Protein AF-A0A6A3MTQ9-F1 (afdb_monomer)

Mean predicted aligned error: 10.76 Å

Radius of gyration: 21.02 Å; Cα contacts (8 Å, |Δi|>4): 54; chains: 1; bounding box: 55×42×50 Å

Foldseek 3Di:
DWDDDPNDIDDDPVVVVVVDPVLVCLVPPVCVPPVPVSVVCNVVVVDDPDCVLVVVLVVVLCVQVPPPPHPDDPVRSVVVSVCVSCVVVVVVVVVVVVVD

Structure (mmCIF, N/CA/C/O backbone):
data_AF-A0A6A3MTQ9-F1
#
_entry.id   AF-A0A6A3MTQ9-F1
#
loop_
_atom_site.group_PDB
_atom_site.id
_atom_site.type_symbol
_atom_site.label_atom_id
_atom_site.label_alt_id
_atom_site.label_comp_id
_atom_site.label_asym_id
_atom_site.label_entity_id
_atom_site.label_seq_id
_atom_site.pdbx_PDB_ins_code
_atom_site.Cartn_x
_atom_site.Cartn_y
_atom_site.Cartn_z
_atom_site.occupancy
_atom_site.B_iso_or_equiv
_atom_site.auth_seq_id
_atom_site.auth_comp_id
_atom_site.auth_asym_id
_atom_site.auth_atom_id
_atom_site.pdbx_PDB_model_num
ATOM 1 N N . MET A 1 1 ? -24.954 -8.487 1.166 1.00 72.56 1 MET A N 1
ATOM 2 C CA .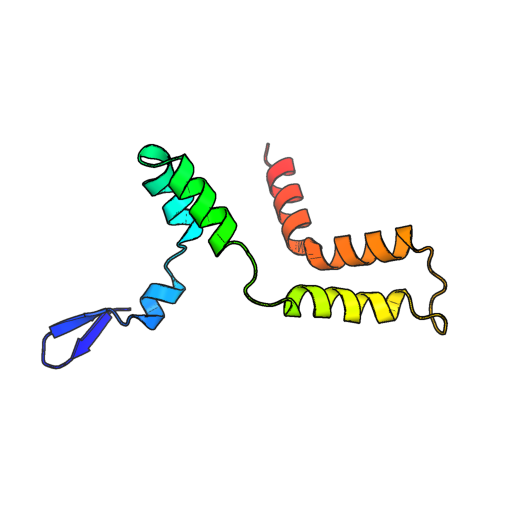 MET A 1 1 ? -24.222 -8.648 2.444 1.00 72.56 1 MET A CA 1
ATOM 3 C C . MET A 1 1 ? -25.006 -9.423 3.498 1.00 72.56 1 MET A C 1
ATOM 5 O O . MET A 1 1 ? -24.451 -10.354 4.063 1.00 72.56 1 MET A O 1
ATOM 9 N N . LEU A 1 2 ? -26.267 -9.080 3.770 1.00 83.69 2 LEU A N 1
ATOM 10 C CA . LEU A 1 2 ? -27.102 -9.819 4.723 1.00 83.69 2 LEU A CA 1
ATOM 11 C C . LEU A 1 2 ? -27.751 -11.042 4.059 1.00 83.69 2 LEU A C 1
ATOM 13 O O . LEU A 1 2 ? -28.180 -10.977 2.908 1.00 83.69 2 LEU A O 1
ATOM 17 N N . VAL A 1 3 ? -27.812 -12.154 4.783 1.00 85.94 3 VAL A N 1
ATOM 18 C CA . VAL A 1 3 ? -28.420 -13.422 4.372 1.00 85.94 3 VAL A CA 1
ATOM 19 C C . VAL A 1 3 ? -29.382 -13.852 5.473 1.00 85.94 3 VAL A C 1
ATOM 21 O O . VAL A 1 3 ? -29.066 -13.733 6.653 1.00 85.94 3 VAL A O 1
ATOM 24 N N . ARG A 1 4 ? -30.565 -14.353 5.114 1.00 85.50 4 ARG A N 1
ATOM 25 C CA . ARG A 1 4 ? -31.473 -14.982 6.081 1.00 85.50 4 ARG A CA 1
ATOM 26 C C . ARG A 1 4 ? -31.194 -16.479 6.151 1.00 85.50 4 ARG A C 1
ATOM 28 O O . ARG A 1 4 ? -31.279 -17.164 5.135 1.00 85.50 4 ARG A O 1
ATOM 35 N N . ARG A 1 5 ? -30.895 -16.985 7.349 1.00 80.06 5 ARG A N 1
ATOM 36 C CA . ARG A 1 5 ? -30.849 -18.421 7.663 1.00 80.06 5 ARG A CA 1
ATOM 37 C C . ARG A 1 5 ? -31.690 -18.676 8.908 1.00 80.06 5 ARG A C 1
ATOM 39 O O . ARG A 1 5 ? -31.492 -18.017 9.921 1.00 80.06 5 ARG A O 1
ATOM 46 N N . ASN A 1 6 ? -32.632 -19.614 8.820 1.00 81.94 6 ASN A N 1
ATOM 47 C CA . ASN A 1 6 ? -33.500 -20.029 9.931 1.00 81.94 6 ASN A CA 1
ATOM 48 C C . ASN A 1 6 ? -34.194 -18.855 10.654 1.00 81.94 6 ASN A C 1
ATOM 50 O O . ASN A 1 6 ? -34.231 -18.801 11.876 1.00 81.94 6 ASN A O 1
ATOM 54 N N . GLY A 1 7 ? -34.692 -17.870 9.898 1.00 88.00 7 GLY A N 1
ATOM 55 C CA . GLY A 1 7 ? -35.357 -16.684 10.457 1.00 88.00 7 GLY A CA 1
ATOM 56 C C . GLY A 1 7 ? -34.418 -15.609 11.021 1.00 88.00 7 GLY A C 1
ATOM 57 O O . GLY A 1 7 ? -34.867 -14.492 11.265 1.00 88.00 7 GLY A O 1
ATOM 58 N N . VAL A 1 8 ? -33.116 -15.884 11.141 1.00 83.94 8 VAL A N 1
ATOM 59 C CA . VAL A 1 8 ? -32.109 -14.927 11.618 1.00 83.94 8 VAL A CA 1
ATOM 60 C C . VAL A 1 8 ? -31.407 -14.271 10.432 1.00 83.94 8 VAL A C 1
ATOM 62 O O . VAL A 1 8 ? -30.977 -14.935 9.483 1.00 83.94 8 VAL A O 1
ATOM 65 N N . VAL A 1 9 ? -31.288 -12.945 10.477 1.00 88.69 9 VAL A N 1
ATOM 66 C CA . 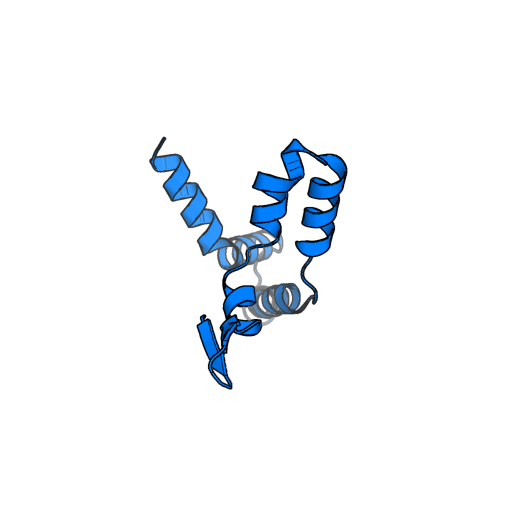VAL A 1 9 ? -30.499 -12.187 9.503 1.00 88.69 9 VAL A CA 1
ATOM 67 C C . VAL A 1 9 ? -29.041 -12.200 9.958 1.00 88.69 9 VAL A C 1
ATOM 69 O O . VAL A 1 9 ? -28.722 -11.725 11.043 1.00 88.69 9 VAL A O 1
ATOM 72 N N . CYS A 1 10 ? -28.156 -12.753 9.138 1.00 87.19 10 CYS A N 1
ATOM 73 C CA . CYS A 1 10 ? -26.725 -12.860 9.403 1.00 87.19 10 CYS A CA 1
ATOM 74 C C . CYS A 1 10 ? -25.910 -12.201 8.284 1.00 87.19 10 CYS A C 1
ATOM 76 O O . CYS A 1 10 ? -26.343 -12.121 7.134 1.00 87.19 10 CYS A O 1
ATOM 78 N N . TRP A 1 11 ? -24.716 -11.714 8.614 1.00 84.62 11 TRP A N 1
ATOM 79 C CA . TRP A 1 11 ? -23.783 -11.169 7.631 1.00 84.62 11 TRP A CA 1
ATOM 80 C C . TRP A 1 11 ? -23.042 -12.301 6.919 1.00 84.62 11 TRP A C 1
ATOM 82 O O . TRP A 1 11 ? -22.524 -13.219 7.554 1.00 84.62 11 TRP A O 1
ATOM 92 N N . ARG A 1 12 ? -22.960 -12.233 5.589 1.00 84.94 12 ARG A N 1
ATOM 93 C CA . ARG A 1 12 ? -22.064 -13.092 4.814 1.00 84.94 12 ARG A CA 1
ATOM 94 C C . ARG A 1 12 ? -20.639 -12.578 4.989 1.00 84.94 12 ARG A C 1
ATOM 96 O O . ARG A 1 12 ? -20.315 -11.523 4.455 1.00 84.94 12 ARG A O 1
ATOM 103 N N . VAL A 1 13 ? -19.816 -13.345 5.701 1.00 80.06 13 VAL A N 1
ATOM 104 C CA . 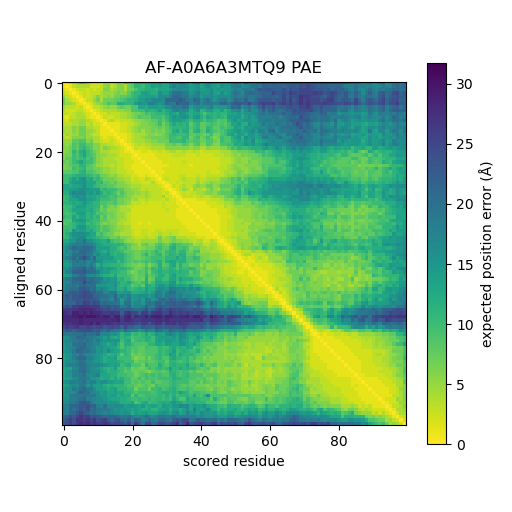VAL A 1 13 ? -18.437 -12.973 6.055 1.00 80.06 13 VAL A CA 1
ATOM 105 C C . VAL A 1 13 ? -17.617 -12.586 4.825 1.00 80.06 13 VAL A C 1
ATOM 107 O O . VAL A 1 13 ? -17.064 -11.499 4.812 1.00 80.06 13 VAL A O 1
ATOM 110 N N . GLU A 1 14 ? -17.622 -13.397 3.763 1.00 80.19 14 GLU A N 1
ATOM 111 C CA . GLU A 1 14 ? -16.880 -13.101 2.522 1.00 80.19 14 GLU A CA 1
ATOM 112 C C . GLU A 1 14 ? -17.261 -11.742 1.922 1.00 80.19 14 GLU A C 1
ATOM 114 O O . GLU A 1 14 ? -16.397 -10.916 1.652 1.00 80.19 14 GLU A O 1
ATOM 119 N N . ALA A 1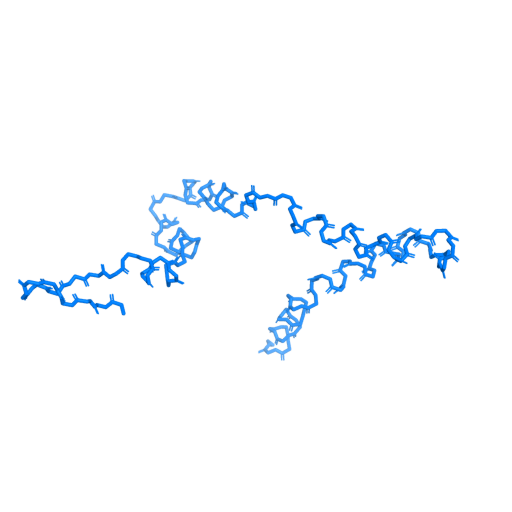 15 ? -18.563 -11.466 1.805 1.00 81.56 15 ALA A N 1
ATOM 120 C CA . ALA A 1 15 ? -19.042 -10.202 1.250 1.00 81.56 15 ALA A CA 1
ATOM 121 C C . ALA A 1 15 ? -18.709 -9.007 2.150 1.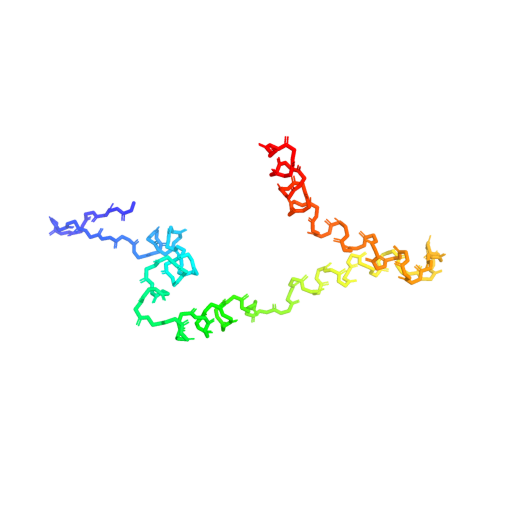00 81.56 15 ALA A C 1
ATOM 123 O O . ALA A 1 15 ? -18.530 -7.901 1.652 1.00 81.56 15 ALA A O 1
ATOM 124 N N . VAL A 1 16 ? -18.646 -9.205 3.470 1.00 81.00 16 VAL A N 1
ATOM 125 C CA . VAL A 1 16 ? -18.184 -8.167 4.399 1.00 81.00 16 VAL A CA 1
ATOM 126 C C . VAL A 1 16 ? -16.685 -7.942 4.228 1.00 81.00 16 VAL A C 1
ATOM 128 O O . VAL A 1 16 ? -16.270 -6.799 4.097 1.00 81.00 16 VAL A O 1
ATOM 131 N N . CYS A 1 17 ? -15.882 -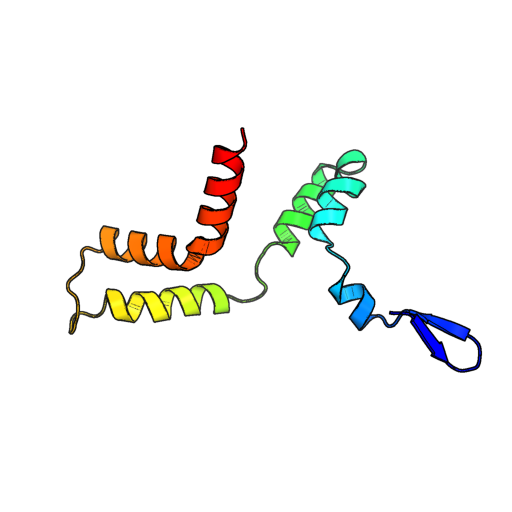9.005 4.160 1.00 78.12 17 CYS A N 1
ATOM 132 C CA . CYS A 1 17 ? -14.436 -8.912 3.972 1.00 78.12 17 CYS A CA 1
ATOM 133 C C . CYS A 1 17 ? -14.050 -8.196 2.670 1.00 78.12 17 CYS A C 1
ATOM 135 O O . CYS A 1 17 ? -13.090 -7.436 2.680 1.00 78.12 17 CYS A O 1
ATOM 137 N N . GLU A 1 18 ? -14.817 -8.359 1.589 1.00 81.19 18 GLU A N 1
ATOM 138 C CA . GLU A 1 18 ? -14.601 -7.617 0.334 1.00 81.19 18 GLU A CA 1
ATOM 139 C C . GLU A 1 18 ? -14.776 -6.096 0.471 1.00 81.19 18 GLU A C 1
ATOM 141 O O . GLU A 1 18 ? -14.236 -5.342 -0.332 1.00 81.19 18 GLU A O 1
ATOM 146 N N . HIS A 1 19 ? -15.521 -5.635 1.478 1.00 83.06 19 HIS A N 1
ATOM 147 C CA . HIS A 1 19 ? -15.801 -4.213 1.698 1.00 83.06 19 HIS A CA 1
ATOM 148 C C . HIS A 1 19 ? -15.052 -3.634 2.902 1.00 83.06 19 HIS A C 1
ATOM 150 O O . HIS A 1 19 ? -15.124 -2.431 3.150 1.00 83.06 19 HIS A O 1
ATOM 156 N N . VAL A 1 20 ? -14.354 -4.471 3.672 1.00 84.06 20 VAL A N 1
ATOM 157 C CA . VAL A 1 20 ? -13.561 -4.024 4.816 1.00 84.06 20 VAL A CA 1
ATOM 158 C C . VAL A 1 20 ? -12.152 -3.706 4.338 1.00 84.06 20 VAL A C 1
ATOM 160 O O . VAL A 1 20 ? -11.322 -4.593 4.153 1.00 84.06 20 VAL A O 1
ATOM 163 N N . ASP A 1 21 ? -11.860 -2.415 4.207 1.00 88.69 21 ASP A N 1
ATOM 164 C CA . ASP A 1 21 ? -10.486 -1.945 4.073 1.00 88.69 21 ASP A CA 1
ATOM 165 C C . ASP A 1 21 ? -9.845 -1.830 5.464 1.00 88.69 21 ASP A C 1
ATOM 167 O O . ASP A 1 21 ? -9.982 -0.834 6.183 1.00 88.69 21 ASP A O 1
ATOM 171 N N . ILE A 1 22 ? -9.142 -2.893 5.856 1.00 87.50 22 ILE A N 1
ATOM 172 C CA . ILE A 1 22 ? -8.458 -2.965 7.149 1.00 87.50 22 ILE A CA 1
ATOM 173 C C . ILE A 1 22 ? -7.342 -1.918 7.277 1.00 87.50 22 ILE A C 1
ATOM 175 O O . ILE A 1 22 ? -7.096 -1.413 8.375 1.00 87.50 22 ILE A O 1
ATOM 179 N N . LEU A 1 23 ? -6.681 -1.552 6.174 1.00 90.12 23 LEU A N 1
ATOM 180 C CA . LEU A 1 23 ? -5.615 -0.549 6.182 1.00 90.12 23 LEU A CA 1
ATOM 181 C C . LEU A 1 23 ? -6.199 0.845 6.413 1.00 90.12 23 LEU A C 1
ATOM 183 O O . LEU A 1 23 ? -5.651 1.611 7.214 1.00 90.12 23 LEU A O 1
ATOM 187 N N . CYS A 1 24 ? -7.331 1.141 5.773 1.00 90.69 24 CYS A N 1
ATOM 188 C CA . CYS A 1 24 ? -8.101 2.359 5.996 1.00 90.69 24 CYS A CA 1
ATOM 189 C C . CYS A 1 24 ? -8.599 2.445 7.446 1.00 90.69 24 CYS A C 1
ATOM 191 O O . CYS A 1 24 ? -8.381 3.455 8.118 1.00 90.69 24 CYS A O 1
ATOM 193 N N . TRP A 1 25 ? -9.135 1.349 7.994 1.00 91.12 25 TRP A N 1
ATOM 194 C CA . TRP A 1 25 ? -9.563 1.305 9.394 1.00 91.12 25 TRP A CA 1
ATOM 195 C C . TRP A 1 25 ? -8.412 1.580 10.375 1.00 91.12 25 TRP A C 1
ATOM 197 O O . TRP A 1 25 ? -8.563 2.386 11.300 1.00 91.12 25 TRP A O 1
ATOM 207 N N . PHE A 1 26 ? -7.233 0.979 10.163 1.00 90.75 26 PHE A N 1
ATOM 208 C CA . PHE A 1 26 ? -6.060 1.279 10.990 1.00 90.75 26 PHE A CA 1
ATOM 209 C C . PHE A 1 26 ? -5.617 2.741 10.854 1.00 90.75 26 PHE A C 1
ATOM 211 O O . PHE A 1 26 ? -5.235 3.358 11.852 1.00 90.75 26 PHE A O 1
ATOM 218 N N . ARG A 1 27 ? -5.680 3.308 9.644 1.00 90.94 27 ARG A N 1
ATOM 219 C CA . ARG A 1 27 ? -5.319 4.709 9.385 1.00 90.94 27 ARG A CA 1
ATOM 220 C C . ARG A 1 27 ? -6.249 5.682 10.109 1.00 90.94 27 ARG A C 1
ATOM 222 O O . ARG A 1 27 ? -5.760 6.620 10.728 1.00 90.94 27 ARG A O 1
ATOM 229 N N . GLU A 1 28 ? -7.555 5.460 10.042 1.00 91.81 28 GLU A N 1
ATOM 230 C CA . GLU A 1 28 ? -8.556 6.447 10.466 1.00 91.81 28 GLU A CA 1
ATOM 231 C C . GLU A 1 28 ? -9.024 6.235 11.907 1.00 91.81 28 GLU A C 1
ATOM 233 O O . GLU A 1 28 ? -9.113 7.184 12.682 1.00 91.81 28 GLU A O 1
ATOM 238 N N . SER A 1 29 ? -9.284 4.986 12.299 1.00 88.44 29 SER A N 1
ATOM 239 C CA . SER A 1 29 ? -9.855 4.665 13.613 1.00 88.44 29 SER A CA 1
ATOM 240 C C . SER A 1 29 ? -8.792 4.316 14.653 1.00 88.44 29 SER A C 1
ATOM 242 O O . SER A 1 29 ? -8.864 4.768 15.799 1.00 88.44 29 SER A O 1
ATOM 244 N N . ALA A 1 30 ? -7.796 3.504 14.282 1.00 85.94 30 ALA A N 1
ATOM 245 C CA . ALA A 1 30 ? -6.800 3.021 15.239 1.00 85.94 30 ALA A CA 1
ATOM 246 C C . ALA A 1 30 ? -5.672 4.031 15.488 1.00 85.94 30 ALA A C 1
ATOM 248 O O . ALA A 1 30 ? -5.156 4.095 16.602 1.00 85.94 30 ALA A O 1
ATOM 249 N N . SER A 1 31 ? -5.310 4.849 14.494 1.00 84.75 31 SER A N 1
ATOM 250 C CA . SER A 1 31 ? -4.180 5.783 14.603 1.00 84.75 31 SER A CA 1
ATOM 251 C C . SER A 1 31 ? -4.351 6.833 15.705 1.00 84.75 31 SER A C 1
ATOM 253 O O . SER A 1 31 ? -3.355 7.252 16.294 1.00 84.75 31 SER A O 1
ATOM 255 N N . GLY A 1 32 ? -5.589 7.228 16.025 1.00 87.94 32 GLY A N 1
ATOM 256 C CA . GLY A 1 32 ? -5.869 8.174 17.112 1.00 87.94 32 GLY A CA 1
ATOM 257 C C . GLY A 1 32 ? -5.710 7.591 18.522 1.00 87.94 32 GLY A C 1
ATOM 258 O O . GLY A 1 32 ? -5.491 8.343 19.464 1.00 87.94 32 GLY A O 1
ATOM 259 N N . ARG A 1 33 ? -5.801 6.261 18.685 1.00 90.06 33 ARG A N 1
ATOM 260 C CA . ARG A 1 33 ? -5.683 5.583 19.996 1.00 90.06 33 ARG A CA 1
ATOM 261 C C . ARG A 1 33 ? -4.362 4.836 20.161 1.00 90.06 33 ARG A C 1
ATOM 263 O O . ARG A 1 33 ? -3.822 4.776 21.258 1.00 90.06 33 ARG A O 1
ATOM 270 N N . PHE A 1 34 ? -3.851 4.264 19.075 1.00 90.75 34 PHE A N 1
ATOM 271 C CA . PHE A 1 34 ? -2.679 3.397 19.062 1.00 90.75 34 PHE A CA 1
ATOM 272 C C . PHE A 1 34 ? -1.803 3.701 17.846 1.00 90.75 34 PHE A C 1
ATOM 274 O O . PHE A 1 34 ? -1.686 2.890 16.931 1.00 90.75 34 PHE A O 1
ATOM 281 N N . SER A 1 35 ? -1.183 4.879 17.810 1.00 91.00 35 SER A N 1
ATOM 282 C CA . SER A 1 35 ? -0.476 5.366 16.617 1.00 91.00 35 SER A CA 1
ATOM 283 C C . SER A 1 35 ? 0.665 4.443 16.161 1.00 91.00 35 SER A C 1
ATOM 285 O O . SER A 1 35 ? 0.776 4.146 14.973 1.00 91.00 35 SER A O 1
ATOM 287 N N . SER A 1 36 ? 1.472 3.921 17.092 1.00 93.75 36 SER A N 1
ATOM 288 C CA . SER A 1 36 ? 2.575 2.996 16.781 1.00 93.75 36 SER A CA 1
ATOM 289 C C . SER A 1 36 ? 2.080 1.633 16.292 1.00 93.75 36 SER A C 1
ATOM 291 O O . SER A 1 36 ? 2.577 1.114 15.295 1.00 93.75 36 SER A O 1
ATOM 293 N N . ILE A 1 37 ? 1.058 1.074 16.944 1.00 93.00 37 ILE A N 1
ATOM 294 C CA . ILE A 1 37 ? 0.455 -0.212 16.563 1.00 93.00 37 ILE A CA 1
ATOM 295 C C . ILE A 1 37 ? -0.242 -0.087 15.207 1.00 93.00 37 ILE A C 1
ATOM 297 O O . ILE A 1 37 ? -0.071 -0.946 14.349 1.00 93.00 37 ILE A O 1
ATOM 301 N N . ALA A 1 38 ? -0.981 0.998 14.978 1.00 91.88 38 ALA A N 1
ATOM 302 C CA . ALA A 1 38 ? -1.644 1.267 13.709 1.00 91.88 38 ALA A CA 1
ATOM 303 C C . ALA A 1 38 ? -0.644 1.459 12.559 1.00 91.88 38 ALA A C 1
ATOM 305 O O . ALA A 1 38 ? -0.907 1.036 11.433 1.00 91.88 38 ALA A O 1
ATOM 306 N N . ALA A 1 39 ? 0.510 2.080 12.818 1.00 91.50 39 ALA A N 1
ATOM 307 C CA . ALA A 1 39 ? 1.588 2.174 11.839 1.00 91.50 39 ALA A CA 1
ATOM 308 C C . ALA A 1 39 ? 2.193 0.793 11.532 1.00 91.50 39 ALA A C 1
ATOM 310 O O . ALA A 1 39 ? 2.269 0.410 10.365 1.00 91.50 39 ALA A O 1
ATOM 311 N N . LEU A 1 40 ? 2.546 0.019 12.563 1.00 93.81 40 LEU A N 1
ATOM 312 C CA . LEU A 1 40 ? 3.101 -1.331 12.408 1.00 93.81 40 LEU A CA 1
ATOM 313 C C . LEU A 1 40 ? 2.144 -2.272 11.671 1.00 93.81 40 LEU A C 1
ATOM 315 O O . LEU A 1 40 ? 2.562 -2.964 10.745 1.00 93.81 40 LEU A O 1
ATOM 319 N N . ALA A 1 41 ? 0.859 -2.262 12.029 1.00 91.44 41 ALA A N 1
ATOM 320 C CA . ALA A 1 41 ? -0.157 -3.085 11.386 1.00 91.44 41 ALA A CA 1
ATOM 321 C C . ALA A 1 41 ? -0.287 -2.758 9.894 1.00 91.44 41 ALA A C 1
ATOM 323 O O . ALA A 1 41 ? -0.333 -3.672 9.076 1.00 91.44 41 ALA A O 1
ATOM 324 N N . ARG A 1 42 ? -0.273 -1.472 9.515 1.00 92.62 42 ARG A N 1
ATOM 325 C CA . ARG A 1 42 ? -0.319 -1.070 8.100 1.00 92.62 42 ARG A CA 1
ATOM 326 C C . ARG A 1 42 ? 0.929 -1.482 7.325 1.00 92.62 42 ARG A C 1
ATOM 328 O O . ARG A 1 42 ? 0.800 -1.904 6.183 1.00 92.62 42 ARG A O 1
ATOM 335 N N . ILE A 1 43 ? 2.113 -1.405 7.932 1.00 91.06 43 ILE A N 1
ATOM 336 C CA . ILE A 1 43 ? 3.360 -1.868 7.300 1.00 91.06 43 ILE A CA 1
ATOM 337 C C . ILE A 1 43 ? 3.324 -3.386 7.094 1.00 91.06 43 ILE A C 1
ATOM 339 O O . ILE A 1 43 ? 3.670 -3.876 6.021 1.00 91.06 43 ILE A O 1
ATOM 343 N N . TRP A 1 44 ? 2.891 -4.130 8.113 1.00 89.88 44 TRP A N 1
ATOM 344 C CA . TRP A 1 44 ? 2.877 -5.589 8.069 1.00 89.88 44 TRP A CA 1
ATOM 345 C C . TRP A 1 44 ? 1.815 -6.128 7.103 1.00 89.88 44 TRP A C 1
ATOM 347 O O . TRP A 1 44 ? 2.117 -6.996 6.289 1.00 89.88 44 TRP A O 1
ATOM 357 N N . LEU A 1 45 ? 0.600 -5.571 7.140 1.00 87.94 45 LEU A N 1
ATOM 358 C CA . LEU A 1 45 ? -0.517 -5.974 6.277 1.00 87.94 45 LEU A CA 1
ATOM 359 C C . LEU A 1 45 ? -0.420 -5.410 4.854 1.00 87.94 45 LEU A C 1
ATOM 361 O O . LEU A 1 45 ? -0.911 -6.031 3.919 1.00 87.94 45 LEU A O 1
ATOM 365 N N . GLY A 1 46 ? 0.203 -4.243 4.673 1.00 84.62 46 GLY A N 1
ATOM 366 C CA . GLY A 1 46 ? 0.418 -3.639 3.355 1.00 84.62 46 GLY A CA 1
ATOM 367 C C . GLY A 1 46 ? 1.480 -4.360 2.524 1.00 84.62 46 GLY A C 1
ATOM 368 O O . GLY A 1 46 ? 1.613 -4.114 1.325 1.00 84.62 46 GLY A O 1
ATOM 369 N N . ARG A 1 47 ? 2.243 -5.271 3.138 1.00 83.69 47 ARG A N 1
ATOM 370 C CA . ARG A 1 47 ? 3.206 -6.103 2.427 1.00 83.69 47 ARG A CA 1
ATOM 371 C C . ARG A 1 47 ? 2.465 -7.148 1.596 1.00 83.69 47 ARG A C 1
ATOM 373 O O . ARG A 1 47 ? 1.676 -7.929 2.118 1.00 83.69 47 ARG A O 1
ATOM 380 N N . ALA A 1 48 ? 2.765 -7.194 0.298 1.00 79.00 48 ALA A N 1
ATOM 381 C CA . ALA A 1 48 ? 2.205 -8.208 -0.584 1.00 79.00 48 ALA A CA 1
ATOM 382 C C . ALA A 1 48 ? 2.546 -9.622 -0.060 1.00 79.00 48 ALA A C 1
ATOM 384 O O . ALA A 1 48 ? 3.712 -9.889 0.246 1.00 79.00 48 ALA A O 1
ATOM 385 N N . PRO A 1 49 ? 1.567 -10.542 0.017 1.00 78.62 49 PRO A N 1
ATOM 386 C CA . PRO A 1 49 ? 1.785 -11.895 0.532 1.00 78.62 49 PRO A CA 1
ATOM 387 C C . PRO A 1 49 ? 2.601 -12.772 -0.429 1.00 78.62 49 PRO A C 1
ATOM 389 O O . PRO A 1 49 ? 3.033 -13.859 -0.059 1.00 78.62 49 PRO A O 1
ATOM 392 N N . SER A 1 50 ? 2.813 -12.317 -1.668 1.00 82.56 50 SER A N 1
ATOM 393 C CA . SER A 1 50 ? 3.625 -13.005 -2.668 1.00 82.56 50 SER A CA 1
ATOM 394 C C . SER A 1 50 ? 4.400 -12.015 -3.532 1.00 82.56 50 SER A C 1
ATOM 396 O O . SER A 1 50 ? 3.991 -10.867 -3.723 1.00 82.56 50 SER A O 1
ATOM 398 N N . ASN A 1 51 ? 5.490 -12.502 -4.120 1.00 82.12 51 ASN A N 1
ATOM 399 C CA . ASN A 1 51 ? 6.286 -11.744 -5.079 1.00 82.12 51 ASN A CA 1
ATOM 400 C C . ASN A 1 51 ? 5.696 -11.793 -6.499 1.00 82.12 51 ASN A C 1
ATOM 402 O O . ASN A 1 51 ? 6.285 -11.223 -7.409 1.00 82.12 51 ASN A O 1
ATOM 406 N N . ALA A 1 52 ? 4.523 -12.402 -6.714 1.00 80.38 52 ALA A N 1
ATOM 407 C CA . ALA A 1 52 ? 3.915 -12.555 -8.041 1.00 80.38 52 ALA A CA 1
ATOM 408 C C . ALA A 1 52 ? 3.711 -11.209 -8.770 1.00 80.38 52 ALA A C 1
ATOM 410 O O . ALA A 1 52 ? 3.826 -11.117 -9.995 1.00 80.38 52 ALA A O 1
ATOM 411 N N . SER A 1 53 ? 3.446 -10.134 -8.021 1.00 73.81 53 SER A N 1
ATOM 412 C CA . SER A 1 53 ? 3.390 -8.774 -8.571 1.00 73.81 53 SER A CA 1
ATOM 413 C C . SER A 1 53 ? 4.754 -8.319 -9.101 1.00 73.81 53 SER A C 1
ATOM 415 O O . SER A 1 53 ? 4.828 -7.776 -10.200 1.00 73.81 53 SER A O 1
ATOM 417 N N . GLN A 1 54 ? 5.839 -8.600 -8.372 1.00 80.06 54 GLN A N 1
ATOM 418 C CA . GLN A 1 54 ? 7.211 -8.314 -8.807 1.00 80.06 54 GLN A CA 1
ATOM 419 C C . GLN A 1 54 ? 7.613 -9.200 -9.993 1.00 80.06 54 GLN A C 1
ATOM 421 O O . GLN A 1 54 ? 8.188 -8.711 -10.959 1.00 80.06 54 GLN A O 1
ATOM 426 N N . GLU A 1 55 ? 7.242 -10.479 -9.989 1.00 83.31 55 GLU A N 1
ATOM 427 C CA . GLU A 1 55 ? 7.499 -11.401 -11.102 1.00 83.31 55 GLU A CA 1
ATOM 428 C C . GLU A 1 55 ? 6.822 -10.938 -12.400 1.00 83.31 55 GLU A C 1
ATOM 430 O O . GLU A 1 55 ? 7.413 -11.028 -13.476 1.00 83.31 55 GLU A O 1
ATOM 435 N N . ARG A 1 56 ? 5.619 -10.354 -12.321 1.00 83.81 56 ARG A N 1
ATOM 436 C CA . ARG A 1 56 ? 4.940 -9.749 -13.481 1.00 83.81 56 ARG A CA 1
ATOM 437 C C . ARG A 1 56 ? 5.709 -8.549 -14.045 1.00 83.81 56 ARG A C 1
ATOM 439 O O . ARG A 1 56 ? 5.776 -8.375 -15.267 1.00 83.81 56 ARG A O 1
ATOM 446 N N . VAL A 1 57 ? 6.283 -7.731 -13.163 1.00 82.06 57 VAL A N 1
ATOM 447 C CA . VAL A 1 57 ? 7.156 -6.604 -13.524 1.00 82.06 57 VAL A CA 1
ATOM 448 C C . VAL A 1 57 ? 8.423 -7.124 -14.205 1.00 82.06 57 VAL A C 1
ATOM 450 O O . VAL A 1 57 ? 8.746 -6.666 -15.300 1.00 82.06 57 VAL A O 1
ATOM 453 N N . VAL A 1 58 ? 9.070 -8.142 -13.630 1.00 78.75 58 VAL A N 1
ATOM 454 C CA . VAL A 1 58 ? 10.273 -8.786 -14.183 1.00 78.75 58 VAL A CA 1
ATOM 455 C C . VAL A 1 58 ? 9.995 -9.432 -15.540 1.00 78.75 58 VAL A C 1
ATOM 457 O O . VAL A 1 58 ? 10.748 -9.211 -16.480 1.00 78.75 58 VAL A O 1
ATOM 460 N N . SER A 1 59 ? 8.891 -10.164 -15.690 1.00 80.38 59 SER A N 1
ATOM 461 C CA . SER A 1 59 ? 8.497 -10.789 -16.960 1.00 80.38 59 SER A CA 1
ATOM 462 C C . SER A 1 59 ? 8.253 -9.746 -18.058 1.00 80.38 59 SER A C 1
ATOM 464 O O . SER A 1 59 ? 8.719 -9.892 -19.189 1.00 80.38 59 SER A O 1
ATOM 466 N N . THR A 1 60 ? 7.594 -8.635 -17.713 1.00 79.44 60 THR A N 1
ATOM 467 C CA . THR A 1 60 ? 7.389 -7.520 -18.650 1.00 79.44 60 THR A CA 1
ATOM 468 C C . THR A 1 60 ? 8.706 -6.826 -18.995 1.00 79.44 60 THR A C 1
ATOM 470 O O . THR A 1 60 ? 8.942 -6.503 -20.160 1.00 79.44 60 THR A O 1
ATOM 473 N N . GLY A 1 61 ? 9.567 -6.613 -17.999 1.00 74.88 61 GLY A N 1
ATOM 474 C CA . GLY A 1 61 ? 10.895 -6.036 -18.177 1.00 74.88 61 GLY A CA 1
ATOM 475 C C . GLY A 1 61 ? 11.806 -6.921 -19.022 1.00 74.88 61 GLY A C 1
ATOM 476 O O . GLY A 1 61 ? 12.538 -6.403 -19.857 1.00 74.88 61 GLY A O 1
ATOM 477 N N . GLY A 1 62 ? 11.696 -8.245 -18.899 1.00 76.06 62 GLY A N 1
ATOM 478 C CA . GLY A 1 62 ? 12.432 -9.213 -19.708 1.00 76.06 62 GLY A CA 1
ATOM 479 C C . GLY A 1 62 ? 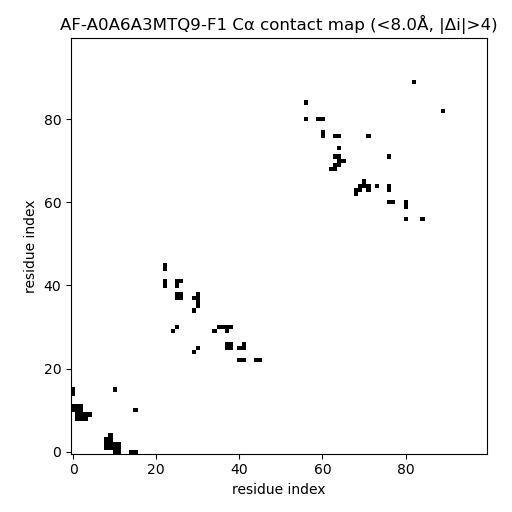12.214 -9.012 -21.206 1.00 76.06 62 GLY A C 1
ATOM 480 O O . GLY A 1 62 ? 13.171 -9.082 -21.963 1.00 76.06 62 GLY A O 1
ATOM 481 N N . ASN A 1 63 ? 11.005 -8.646 -21.643 1.00 72.12 63 ASN A N 1
ATOM 482 C CA . ASN A 1 63 ? 10.744 -8.322 -23.051 1.00 72.12 63 ASN A CA 1
ATOM 483 C C . ASN A 1 63 ? 11.439 -7.032 -23.522 1.00 72.12 63 ASN A C 1
ATOM 485 O O . ASN A 1 63 ? 11.818 -6.945 -24.686 1.00 72.12 63 ASN A O 1
ATOM 489 N N . VAL A 1 64 ? 11.602 -6.042 -22.638 1.00 67.44 64 VAL A N 1
ATOM 490 C CA . VAL A 1 64 ? 12.270 -4.760 -22.937 1.00 67.44 64 VAL A CA 1
ATOM 491 C C . VAL A 1 64 ? 13.794 -4.905 -22.892 1.00 67.44 64 VAL A C 1
ATOM 493 O O . VAL A 1 64 ? 14.488 -4.306 -23.713 1.00 67.44 64 VAL A O 1
ATOM 496 N N . MET A 1 65 ? 14.299 -5.717 -21.960 1.00 67.50 65 MET A N 1
ATOM 497 C CA . MET A 1 65 ? 15.723 -5.929 -21.678 1.00 67.50 65 MET A CA 1
ATOM 498 C C . MET A 1 65 ? 16.340 -7.112 -22.446 1.00 67.50 65 MET A C 1
ATOM 500 O O . MET A 1 65 ? 17.539 -7.355 -22.323 1.00 67.50 65 MET A O 1
ATOM 504 N N . ASN A 1 66 ? 15.560 -7.870 -23.227 1.00 67.19 66 ASN A N 1
ATOM 505 C CA . ASN A 1 66 ? 16.085 -9.016 -23.971 1.00 67.19 66 ASN A CA 1
ATOM 506 C C . ASN A 1 66 ? 17.066 -8.565 -25.069 1.00 67.19 66 ASN A C 1
ATOM 508 O O . ASN A 1 66 ? 16.722 -7.763 -25.946 1.00 67.19 66 ASN A O 1
ATOM 512 N N . SER A 1 67 ? 18.261 -9.161 -25.064 1.00 61.50 67 SER A N 1
ATOM 513 C CA . SER A 1 67 ? 19.376 -8.851 -25.968 1.00 61.50 67 SER A CA 1
ATOM 514 C C . SER A 1 67 ? 19.037 -9.021 -27.453 1.00 61.50 67 SER A C 1
ATOM 516 O O . SER A 1 67 ? 19.654 -8.378 -28.299 1.00 61.50 67 SER A O 1
ATOM 518 N N . LEU A 1 68 ? 18.036 -9.849 -27.770 1.00 64.50 68 LEU A N 1
ATOM 519 C CA . LEU A 1 68 ? 17.635 -10.178 -29.138 1.00 64.50 68 LEU A CA 1
ATOM 520 C C . LEU A 1 68 ? 16.706 -9.156 -29.813 1.00 64.50 68 LEU A C 1
ATOM 522 O O . LEU A 1 68 ? 16.610 -9.183 -31.039 1.00 64.50 68 LEU A O 1
ATOM 526 N N . ARG A 1 69 ? 15.986 -8.288 -29.078 1.00 57.56 69 ARG A N 1
ATOM 527 C CA . ARG A 1 69 ? 14.967 -7.398 -29.694 1.00 57.56 69 ARG A CA 1
ATOM 528 C C . ARG A 1 69 ? 15.055 -5.923 -29.317 1.00 57.56 69 ARG A C 1
ATOM 530 O O . ARG A 1 69 ? 14.612 -5.100 -30.111 1.00 57.56 69 ARG A O 1
ATOM 537 N N . THR A 1 70 ? 15.665 -5.563 -28.193 1.00 56.97 70 THR A N 1
ATOM 538 C CA . THR A 1 70 ? 15.811 -4.155 -27.802 1.00 56.97 70 THR A CA 1
ATOM 539 C C . THR A 1 70 ? 17.023 -3.999 -26.901 1.00 56.97 70 THR A C 1
ATOM 541 O O . THR A 1 70 ? 16.960 -4.236 -25.700 1.00 56.97 70 THR A O 1
ATOM 544 N N . ARG A 1 71 ? 18.146 -3.556 -27.474 1.00 58.41 71 ARG A N 1
ATOM 545 C CA . ARG A 1 71 ? 19.296 -3.073 -26.702 1.00 58.41 71 ARG A CA 1
ATOM 546 C C . ARG A 1 71 ? 18.949 -1.693 -26.132 1.00 58.41 71 ARG A C 1
ATOM 548 O O . ARG A 1 71 ? 19.401 -0.665 -26.630 1.00 58.41 71 ARG A O 1
ATOM 555 N N . THR A 1 72 ? 18.056 -1.679 -25.150 1.00 65.06 72 THR A N 1
ATOM 556 C CA . THR A 1 72 ? 17.670 -0.479 -24.407 1.00 65.06 72 THR A CA 1
ATOM 557 C C . THR A 1 72 ? 18.640 -0.309 -23.243 1.00 65.06 72 THR A C 1
ATOM 559 O O . THR A 1 72 ? 18.975 -1.286 -22.584 1.00 65.06 72 THR A O 1
ATOM 562 N N . ASP A 1 73 ? 19.108 0.917 -23.006 1.00 79.81 73 ASP A N 1
ATOM 563 C CA . ASP A 1 73 ? 19.877 1.268 -21.806 1.00 79.81 73 ASP A CA 1
ATOM 564 C C . ASP A 1 73 ? 19.130 0.808 -20.536 1.00 79.81 73 ASP A C 1
ATOM 566 O O . ASP A 1 73 ? 17.909 0.968 -20.457 1.00 79.81 73 ASP A O 1
ATOM 570 N N . ASN A 1 74 ? 19.844 0.239 -19.558 1.00 80.88 74 ASN A N 1
ATOM 571 C CA . ASN A 1 74 ? 19.260 -0.294 -18.322 1.00 80.88 74 ASN A CA 1
ATOM 572 C C . ASN A 1 74 ? 18.399 0.742 -17.588 1.00 80.88 74 ASN A C 1
ATOM 574 O O . ASN A 1 74 ? 17.285 0.420 -17.176 1.00 80.88 74 ASN A O 1
ATOM 578 N N . LEU A 1 75 ? 18.865 1.993 -17.502 1.00 81.94 75 LEU A N 1
ATOM 579 C CA . LEU A 1 75 ? 18.128 3.079 -16.853 1.00 81.94 75 LEU A CA 1
ATOM 580 C C . LEU A 1 75 ? 16.812 3.354 -17.585 1.00 81.94 75 LEU A C 1
ATOM 582 O O . LEU A 1 75 ? 15.760 3.559 -16.979 1.00 81.94 75 LEU A O 1
ATOM 586 N N . ARG A 1 76 ? 16.853 3.331 -18.919 1.00 81.81 76 ARG A N 1
ATOM 587 C CA . ARG A 1 76 ? 15.668 3.553 -19.748 1.00 81.81 76 ARG A CA 1
ATOM 588 C C . ARG A 1 76 ? 14.683 2.387 -19.648 1.00 81.81 76 ARG A C 1
ATOM 590 O O . ARG A 1 76 ? 13.477 2.629 -19.617 1.00 81.81 76 ARG A O 1
ATOM 597 N N . ALA A 1 77 ? 15.171 1.151 -19.600 1.00 82.31 77 ALA A N 1
ATOM 598 C CA . ALA A 1 77 ? 14.330 -0.029 -19.434 1.00 82.31 77 ALA A CA 1
ATOM 599 C C . ALA A 1 77 ? 13.635 -0.031 -18.063 1.00 82.31 77 ALA A C 1
ATOM 601 O O . ALA A 1 77 ? 12.427 -0.266 -17.988 1.00 82.31 77 ALA A O 1
ATOM 602 N N . GLU A 1 78 ? 14.365 0.315 -17.002 1.00 82.81 78 GLU A N 1
ATOM 603 C CA . GLU A 1 78 ? 13.823 0.469 -15.652 1.00 82.81 78 GLU A CA 1
ATOM 604 C C . GLU A 1 78 ? 12.728 1.541 -15.608 1.00 82.81 78 GLU A C 1
A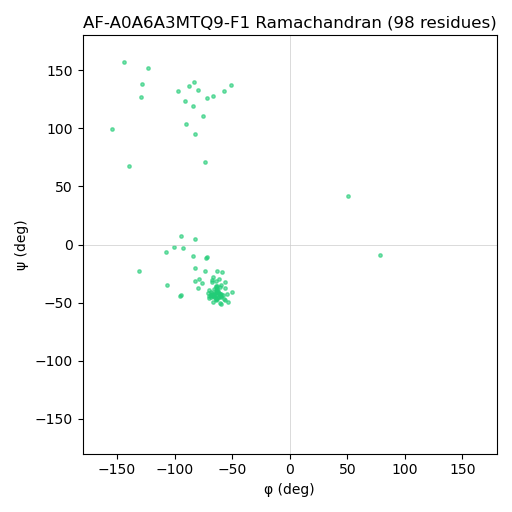TOM 606 O O . GLU A 1 78 ? 11.602 1.259 -15.190 1.00 82.81 78 GLU A O 1
ATOM 611 N N . MET A 1 79 ? 13.009 2.737 -16.138 1.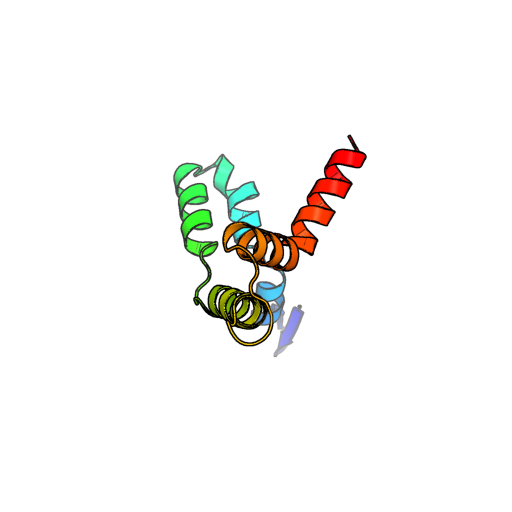00 86.25 79 MET A N 1
ATOM 612 C CA . MET A 1 79 ? 12.045 3.840 -16.176 1.00 86.25 79 MET A CA 1
ATOM 613 C C . MET A 1 79 ? 10.759 3.444 -16.918 1.00 86.25 79 MET A C 1
ATOM 615 O O . MET A 1 79 ? 9.653 3.713 -16.453 1.00 86.25 79 MET A O 1
ATOM 619 N N . GLN A 1 80 ? 10.875 2.756 -18.059 1.00 84.88 80 GLN A N 1
ATOM 620 C CA . GLN A 1 80 ? 9.714 2.299 -18.831 1.00 84.88 80 GLN A CA 1
ATOM 621 C C . GLN A 1 80 ? 8.858 1.289 -18.063 1.00 84.88 80 GLN A C 1
ATOM 623 O O . GLN A 1 80 ? 7.626 1.352 -18.118 1.00 84.88 80 GLN A O 1
ATOM 628 N N . VAL A 1 81 ? 9.492 0.360 -17.350 1.00 84.69 81 VAL A N 1
ATOM 629 C CA . VAL A 1 81 ? 8.798 -0.643 -16.539 1.00 84.69 81 VAL A CA 1
ATOM 630 C C . VAL A 1 81 ? 8.099 0.013 -15.343 1.00 84.69 81 VAL A C 1
ATOM 632 O O . VAL A 1 81 ? 6.921 -0.275 -15.104 1.00 84.69 81 VAL A O 1
ATOM 635 N N . LEU A 1 82 ? 8.772 0.941 -14.656 1.00 85.44 82 LEU A N 1
ATOM 636 C CA . LEU A 1 82 ? 8.211 1.707 -13.540 1.00 85.44 82 LEU A CA 1
ATOM 637 C C . LEU A 1 82 ? 7.000 2.538 -13.971 1.00 85.44 82 LEU A C 1
ATOM 639 O O . LEU A 1 82 ? 5.938 2.426 -13.356 1.00 85.44 82 LEU A O 1
ATOM 643 N N . LEU A 1 83 ? 7.120 3.311 -15.054 1.00 86.62 83 LEU A N 1
ATOM 644 C CA . LEU A 1 83 ? 6.021 4.126 -15.581 1.00 86.62 83 LEU A CA 1
ATOM 645 C C . LEU A 1 83 ? 4.837 3.258 -16.019 1.00 86.62 83 LEU A C 1
ATOM 647 O O . LEU A 1 83 ? 3.682 3.595 -15.763 1.00 86.62 83 LEU A O 1
ATOM 651 N N . LYS A 1 84 ? 5.100 2.109 -16.653 1.00 86.31 84 LYS A N 1
ATOM 652 C CA . LYS A 1 84 ? 4.042 1.203 -17.113 1.00 86.31 84 LYS A CA 1
ATOM 653 C C . LYS A 1 84 ? 3.273 0.579 -15.952 1.00 86.31 84 LYS A C 1
ATOM 655 O O . LYS A 1 84 ? 2.047 0.489 -16.029 1.00 86.31 84 LYS A O 1
ATOM 660 N N . HIS A 1 85 ? 3.966 0.121 -14.909 1.00 86.88 85 HIS A N 1
ATOM 661 C CA . HIS A 1 85 ? 3.317 -0.563 -13.790 1.00 86.88 85 HIS A CA 1
ATOM 662 C C . HIS A 1 85 ? 2.592 0.409 -12.852 1.00 86.88 85 HIS A C 1
ATOM 664 O O . HIS A 1 85 ? 1.516 0.084 -12.357 1.00 86.88 85 HIS A O 1
ATOM 670 N N . ASN A 1 86 ? 3.124 1.624 -12.690 1.00 88.44 86 ASN A N 1
ATOM 671 C CA . ASN A 1 86 ? 2.551 2.654 -11.822 1.00 88.44 86 ASN A CA 1
ATOM 672 C C . ASN A 1 86 ? 1.629 3.639 -12.555 1.00 88.44 86 ASN A C 1
ATOM 674 O O . ASN A 1 86 ? 1.172 4.603 -11.952 1.00 88.44 86 ASN A O 1
ATOM 678 N N . LYS A 1 87 ? 1.307 3.409 -13.837 1.00 89.12 87 LYS A N 1
ATOM 679 C CA . LYS A 1 87 ? 0.541 4.353 -14.673 1.00 89.12 87 LYS A CA 1
ATOM 680 C C . LYS A 1 87 ? -0.754 4.851 -14.020 1.00 89.12 87 LYS A C 1
ATOM 682 O O . LYS A 1 87 ? -1.087 6.021 -14.154 1.00 89.12 87 LYS A O 1
ATOM 687 N N . LYS A 1 88 ? -1.497 3.962 -13.352 1.00 89.69 88 LYS A N 1
ATOM 688 C CA . LYS A 1 88 ? -2.757 4.323 -12.681 1.00 89.69 88 LYS A CA 1
ATOM 689 C C . LYS A 1 88 ? -2.529 5.273 -11.506 1.00 89.69 88 LYS A C 1
ATOM 691 O O . LYS A 1 88 ? -3.275 6.230 -11.372 1.00 89.69 88 LYS A O 1
ATOM 696 N N . GLU A 1 89 ? -1.499 5.008 -10.707 1.00 88.06 89 GLU A N 1
ATOM 697 C CA . GLU A 1 89 ? -1.141 5.829 -9.551 1.00 88.06 89 GLU A CA 1
ATOM 698 C C . GLU A 1 89 ? -0.614 7.194 -9.998 1.00 88.06 89 GLU A C 1
ATOM 700 O O . GLU A 1 89 ? -1.079 8.218 -9.521 1.00 88.06 89 GLU A O 1
ATOM 705 N N . ILE A 1 90 ? 0.272 7.220 -10.999 1.00 89.00 90 ILE A N 1
ATOM 706 C CA . ILE A 1 90 ? 0.791 8.464 -11.587 1.00 89.00 90 ILE A CA 1
ATOM 707 C C . ILE A 1 90 ? -0.362 9.331 -12.098 1.00 89.00 90 ILE A C 1
ATOM 709 O O . ILE A 1 90 ? -0.437 10.506 -11.763 1.00 89.00 90 ILE A O 1
ATOM 713 N N . HIS A 1 91 ? -1.305 8.739 -12.834 1.00 90.81 91 HIS A N 1
ATOM 714 C CA . HIS A 1 91 ? -2.480 9.458 -13.321 1.00 90.81 91 HIS A CA 1
ATOM 715 C C . HIS A 1 91 ? -3.373 9.965 -12.178 1.00 90.81 91 HIS A C 1
ATOM 717 O O . HIS A 1 91 ? -3.971 11.032 -12.286 1.00 90.81 91 HIS A O 1
ATOM 723 N N . HIS A 1 92 ? -3.498 9.209 -11.086 1.00 91.12 92 HIS A N 1
ATOM 724 C CA . HIS A 1 92 ? -4.229 9.657 -9.902 1.00 91.12 92 HIS A CA 1
ATOM 725 C C . HIS A 1 92 ? -3.556 10.883 -9.268 1.00 91.12 92 HIS A C 1
ATOM 727 O O . HIS A 1 92 ? -4.217 11.890 -9.031 1.00 91.12 92 HIS A O 1
ATOM 733 N N . MET A 1 93 ? -2.233 10.841 -9.088 1.00 90.00 93 MET A N 1
ATOM 734 C CA . MET A 1 93 ? -1.450 11.960 -8.551 1.00 90.00 93 MET A CA 1
ATOM 735 C C . MET A 1 93 ? -1.494 13.195 -9.466 1.00 90.00 93 MET A C 1
ATOM 737 O O . MET A 1 93 ? -1.614 14.318 -8.980 1.00 90.00 93 MET A O 1
ATOM 741 N N . GLU A 1 94 ? -1.435 13.006 -10.788 1.00 89.88 94 GLU A N 1
ATOM 742 C CA . GLU A 1 94 ? -1.563 14.086 -11.778 1.00 89.88 94 GLU A CA 1
ATOM 743 C C . GLU A 1 94 ? -2.928 14.788 -11.675 1.00 89.88 94 GLU A C 1
ATOM 745 O O . GLU A 1 94 ? -2.989 16.022 -11.672 1.00 89.88 94 GLU A O 1
ATOM 750 N N . LEU A 1 95 ? -4.014 14.018 -11.527 1.00 88.62 95 LEU A N 1
ATOM 751 C CA . LEU A 1 95 ? -5.363 14.554 -11.320 1.00 88.62 95 LEU A CA 1
ATOM 752 C C . LEU A 1 95 ? -5.482 15.339 -10.009 1.00 88.62 95 LEU A C 1
ATOM 754 O O . LEU A 1 95 ? -6.007 16.450 -10.029 1.00 88.62 95 LEU A O 1
ATOM 758 N N . GLU A 1 96 ? -4.974 14.799 -8.897 1.00 84.19 96 GLU A N 1
ATOM 759 C CA . GLU A 1 96 ? -4.987 15.497 -7.604 1.00 84.19 96 GLU A CA 1
ATOM 760 C C . GLU A 1 96 ? -4.181 16.803 -7.667 1.00 84.19 96 GLU A C 1
ATOM 762 O O . GLU A 1 96 ? -4.664 17.844 -7.222 1.00 84.19 96 GLU A O 1
ATOM 767 N N . SER A 1 97 ? -3.006 16.789 -8.307 1.00 79.19 97 SER A N 1
ATOM 768 C CA . SER A 1 97 ? -2.162 17.984 -8.463 1.00 79.19 97 SER A CA 1
ATOM 769 C C . SER A 1 97 ? -2.773 19.071 -9.353 1.00 79.19 97 SER A C 1
ATOM 771 O O . SER A 1 97 ? -2.485 20.244 -9.157 1.00 79.19 97 SER A O 1
ATOM 773 N N . SER A 1 98 ? -3.626 18.693 -10.310 1.00 74.62 98 SER A N 1
ATOM 774 C CA . SER A 1 98 ? -4.298 19.636 -11.219 1.00 74.62 98 SER A CA 1
ATOM 775 C C . SER A 1 98 ? -5.572 20.238 -10.618 1.00 74.62 98 SER A C 1
ATOM 777 O O . SER A 1 98 ? -6.172 21.133 -11.209 1.00 74.62 98 SER A O 1
ATOM 779 N N . SER A 1 99 ? -6.017 19.702 -9.480 1.00 66.00 99 SER A N 1
ATOM 780 C CA . SER A 1 99 ? -7.220 20.133 -8.761 1.00 66.00 99 SER A CA 1
ATOM 781 C C . SER A 1 99 ? -6.939 21.048 -7.562 1.00 66.00 99 SER A C 1
ATOM 783 O O . SER A 1 99 ? -7.887 21.502 -6.918 1.00 66.00 99 SER A O 1
ATOM 785 N N . ALA A 1 100 ? -5.659 21.312 -7.280 1.00 52.25 100 ALA A N 1
ATOM 786 C CA . ALA A 1 100 ? -5.160 22.238 -6.262 1.00 52.25 100 ALA A CA 1
ATOM 787 C C . ALA A 1 100 ? -4.740 23.573 -6.895 1.00 52.25 100 ALA A C 1
ATOM 789 O O . ALA A 1 100 ? -4.924 24.613 -6.222 1.00 52.25 100 ALA A O 1
#

Secondary structure (DSSP, 8-state):
-EEEETTEEEE-HHHHHTT--HHHHIIIIITTT-HHHHHHHHHHHTS-SSTHHHHHHHHHHHHHH-TTT----HHHHHHHHHHHHSHHHHHHHHHHHHT-

InterPro domains:
  IPR008906 HAT, C-terminal dimerisation domain [PF05699] (10-86)

pLDDT: mean 82.57, std 8.79, range [52.25, 93.81]

Solvent-accessible surface area (backbone atoms only — not comparable to full-atom values): 5912 Å² total; per-residue (Å²): 94,77,43,79,57,96,93,41,80,41,74,39,62,68,59,46,55,78,70,55,57,64,58,57,44,25,62,68,65,33,33,82,79,38,48,69,60,24,50,51,50,40,58,62,67,68,48,73,96,58,63,63,68,56,51,53,51,49,57,57,38,46,67,47,60,30,83,90,82,31,90,53,56,69,69,59,43,50,51,53,47,51,52,63,73,40,42,69,56,54,52,50,53,53,51,57,64,73,74,112

Sequence (100 aa):
MLVRRNGVVCWRVEAVCEHVDILCWFRESASGRFSSIAALARIWLGRAPSNASQERVVSTGGNVMNSLRTRTDNLRAEMQVLLKHNKKEIHHMELESSSA

Organism: NCBI:txid129364